Protein AF-A0A078IPP0-F1 (afdb_monomer)

InterPro domains:
  IPR007275 YTH domain [PF04146] (1-63)
  IPR007275 YTH domain [PS50882] (1-72)
  IPR007275 YTH domain [cd21134] (1-68)
  IPR045168 YTH domain containing protein [PTHR12357] (1-138)

Nearest PDB structures (foldseek):
  4rcj-assembly1_A  TM=9.710E-01  e=2.766E-08  Homo sapiens
  6zot-assembly1_B  TM=9.619E-01  e=3.723E-07  Homo sapiens
  8bs5-assembly1_A  TM=8.270E-01  e=2.314E-06  Homo sapiens
  7z8w-assembly1_A  TM=9.342E-01  e=8.793E-06  Homo sapiens
  7ywb-assembly1_A  TM=9.372E-01  e=1.165E-05  Homo sapiens

Structure (mmCIF, N/CA/C/O backbone):
data_AF-A0A078IPP0-F1
#
_entry.id   AF-A0A078IPP0-F1
#
loop_
_atom_site.group_PDB
_atom_site.id
_atom_site.type_symbol
_atom_site.label_atom_id
_atom_site.label_alt_id
_atom_site.label_comp_id
_atom_site.label_asym_id
_atom_site.label_entity_id
_atom_site.label_seq_id
_atom_site.pdbx_PDB_ins_code
_atom_site.Cartn_x
_atom_site.Cartn_y
_atom_site.Cartn_z
_atom_site.occupancy
_atom_site.B_iso_or_equiv
_atom_site.auth_seq_id
_atom_site.auth_comp_id
_atom_site.auth_asym_id
_atom_site.auth_atom_id
_atom_site.pdbx_PDB_model_num
ATOM 1 N N . MET A 1 1 ? -0.373 10.569 -0.517 1.00 91.81 1 MET A N 1
ATOM 2 C CA . MET A 1 1 ? -0.467 11.325 0.751 1.00 91.81 1 MET A CA 1
ATOM 3 C C . MET A 1 1 ? -0.907 12.738 0.414 1.00 91.81 1 MET A C 1
ATOM 5 O O . MET A 1 1 ? -0.394 13.276 -0.557 1.00 91.81 1 MET A O 1
ATOM 9 N N . ILE A 1 2 ? -1.897 13.288 1.120 1.00 96.12 2 ILE A N 1
ATOM 10 C CA . ILE A 1 2 ? -2.458 14.623 0.814 1.00 96.12 2 ILE A CA 1
ATOM 11 C C . ILE A 1 2 ? -2.249 15.646 1.944 1.00 96.12 2 ILE A C 1
ATOM 13 O O . ILE A 1 2 ? -2.779 16.747 1.879 1.00 96.12 2 ILE A O 1
ATOM 17 N N . GLY A 1 3 ? -1.490 15.292 2.980 1.00 96.62 3 GLY A N 1
ATOM 18 C CA . GLY A 1 3 ? -1.186 16.153 4.122 1.00 96.62 3 GLY A CA 1
ATOM 19 C C . GLY A 1 3 ? -0.143 15.505 5.037 1.00 96.62 3 GLY A C 1
ATOM 20 O O . GLY A 1 3 ? 0.184 14.340 4.807 1.00 96.62 3 GLY A O 1
ATOM 21 N N . PRO A 1 4 ? 0.389 16.239 6.031 1.00 96.50 4 PRO A N 1
ATOM 22 C CA . PRO A 1 4 ? 1.452 15.769 6.923 1.00 96.50 4 PRO A CA 1
ATOM 23 C C . PRO A 1 4 ? 0.994 14.643 7.864 1.00 96.50 4 PRO A C 1
ATOM 25 O O . PRO A 1 4 ? -0.201 14.374 8.002 1.00 96.50 4 PRO A O 1
ATOM 28 N N . VAL A 1 5 ? 1.966 13.998 8.516 1.00 95.69 5 VAL A N 1
ATOM 29 C CA . VAL A 1 5 ? 1.726 12.997 9.566 1.00 95.69 5 VAL A CA 1
ATOM 30 C C . VAL A 1 5 ? 1.414 13.683 10.890 1.00 95.69 5 VAL A C 1
ATOM 32 O O . VAL A 1 5 ? 2.173 14.532 11.349 1.00 95.69 5 VAL A O 1
ATOM 35 N N . ASP A 1 6 ? 0.308 13.283 11.508 1.00 94.81 6 ASP A N 1
ATOM 36 C CA . ASP A 1 6 ? -0.018 13.554 12.904 1.00 94.81 6 ASP A CA 1
ATOM 37 C C . ASP A 1 6 ? 0.349 12.313 13.720 1.00 94.81 6 ASP A C 1
ATOM 39 O O . ASP A 1 6 ? -0.252 11.260 13.534 1.00 94.81 6 ASP A O 1
ATOM 43 N N . PHE A 1 7 ? 1.353 12.416 14.590 1.00 93.12 7 PHE A N 1
ATOM 44 C CA . PHE A 1 7 ? 1.833 11.296 15.408 1.00 93.12 7 PHE A CA 1
ATOM 45 C C . PHE A 1 7 ? 1.035 11.092 16.701 1.00 93.12 7 PHE A C 1
ATOM 47 O O . PHE A 1 7 ? 1.145 10.039 17.325 1.00 93.12 7 PHE A O 1
ATOM 54 N N . VAL A 1 8 ? 0.264 12.097 17.126 1.00 90.38 8 VAL A N 1
ATOM 55 C CA . VAL A 1 8 ? -0.470 12.076 18.399 1.00 90.38 8 VAL A CA 1
ATOM 56 C C . VAL A 1 8 ? -1.802 11.368 18.222 1.00 90.38 8 VAL A C 1
ATOM 58 O O . VAL A 1 8 ? -2.243 10.618 19.092 1.00 90.38 8 VAL A O 1
ATOM 61 N N . LYS A 1 9 ? -2.452 11.594 17.083 1.00 86.31 9 LYS A N 1
ATOM 62 C CA . LYS A 1 9 ? -3.765 11.032 16.809 1.00 86.31 9 LYS A CA 1
ATOM 63 C C . LYS A 1 9 ? -3.686 9.526 16.558 1.00 86.31 9 LYS A C 1
ATOM 65 O O . LYS A 1 9 ? -3.064 9.076 15.600 1.00 86.31 9 LYS A O 1
ATOM 70 N N . SER A 1 10 ? -4.355 8.745 17.400 1.00 81.88 10 SER A N 1
ATOM 71 C CA . SER A 1 10 ? -4.605 7.322 17.174 1.00 81.88 10 SER A CA 1
ATOM 72 C C . SER A 1 10 ? -5.963 7.109 16.507 1.00 81.88 10 SER A C 1
ATOM 74 O O . SER A 1 10 ? -6.831 7.987 16.506 1.00 81.88 10 SER A O 1
ATOM 76 N N . VAL A 1 11 ? -6.140 5.933 15.912 1.00 84.88 11 VAL A N 1
ATOM 77 C CA . VAL A 1 11 ? -7.387 5.535 15.260 1.00 84.88 11 VAL A CA 1
ATOM 78 C C . VAL A 1 11 ? -7.784 4.135 15.702 1.00 84.88 11 VAL A C 1
ATOM 80 O O . VAL A 1 11 ? -6.941 3.253 15.834 1.00 84.88 11 VAL A O 1
ATOM 83 N N . GLU A 1 12 ? -9.080 3.931 15.918 1.00 84.00 12 GLU A N 1
ATOM 84 C CA . GLU A 1 12 ? -9.611 2.706 16.537 1.00 84.00 12 GLU A CA 1
ATOM 85 C C . GLU A 1 12 ? -10.073 1.648 15.521 1.00 84.00 12 GLU A C 1
ATOM 87 O O . GLU A 1 12 ? -10.487 0.548 15.897 1.00 84.00 12 GLU A O 1
ATOM 92 N N . TYR A 1 13 ? -9.993 1.971 14.226 1.00 85.50 13 TYR A N 1
ATOM 93 C CA . TYR A 1 13 ? -10.406 1.089 13.131 1.00 85.50 13 TYR A CA 1
ATOM 94 C C . TYR A 1 13 ? -9.334 0.060 12.738 1.00 85.50 13 TYR A C 1
ATOM 96 O O . TYR A 1 13 ? -9.577 -0.806 11.898 1.00 85.50 13 TYR A O 1
ATOM 104 N N . TRP A 1 14 ? -8.130 0.122 13.316 1.00 88.94 14 TRP A N 1
ATOM 105 C CA . TRP A 1 14 ? -7.128 -0.913 13.083 1.00 88.94 14 TRP A CA 1
ATOM 106 C C . TRP A 1 14 ? -7.475 -2.196 13.837 1.00 88.94 14 TRP A C 1
ATOM 108 O O . TRP A 1 14 ? -7.927 -2.189 14.978 1.00 88.94 14 TRP A O 1
ATOM 118 N N . LYS A 1 15 ? -7.180 -3.341 13.215 1.00 85.44 15 LYS A N 1
ATOM 119 C CA . LYS A 1 15 ? -7.364 -4.653 13.854 1.00 85.44 15 LYS A CA 1
ATOM 120 C C . LYS A 1 15 ? -6.444 -4.865 15.069 1.00 85.44 15 LYS A C 1
ATOM 122 O O . LYS A 1 15 ? -6.755 -5.689 15.924 1.00 85.44 15 LYS A O 1
ATOM 127 N N . GLN A 1 16 ? -5.289 -4.201 15.103 1.00 85.62 16 GLN A N 1
ATOM 128 C CA . GLN A 1 16 ? -4.294 -4.289 16.176 1.00 85.62 16 GLN A CA 1
ATOM 129 C C . GLN A 1 16 ? -3.905 -2.881 16.622 1.00 85.62 16 GLN A C 1
ATOM 131 O O . GLN A 1 16 ? -3.586 -2.050 15.772 1.00 85.62 16 GLN A O 1
ATOM 136 N N . ASP A 1 17 ? -3.795 -2.671 17.932 1.00 84.38 17 ASP A N 1
ATOM 137 C CA . ASP A 1 17 ? -3.465 -1.375 18.554 1.00 84.38 17 ASP A CA 1
ATOM 138 C C . ASP A 1 17 ? -1.962 -1.037 18.507 1.00 84.38 17 ASP A C 1
ATOM 140 O O . ASP A 1 17 ? -1.432 -0.330 19.358 1.00 84.38 17 ASP A O 1
ATOM 144 N N . LYS A 1 18 ? -1.236 -1.571 17.519 1.00 89.94 18 LYS A N 1
ATOM 145 C CA . LYS A 1 18 ? 0.210 -1.338 17.363 1.00 89.94 18 LYS A CA 1
ATOM 146 C C . LYS A 1 18 ? 0.540 -0.107 16.521 1.00 89.94 18 LYS A C 1
ATOM 148 O O . LYS A 1 18 ? 1.696 0.298 16.465 1.00 89.94 18 LYS A O 1
ATOM 153 N N . TRP A 1 19 ? -0.452 0.427 15.811 1.00 89.31 19 TRP A N 1
ATOM 154 C CA . TRP A 1 19 ? -0.280 1.533 14.880 1.00 89.31 19 TRP A CA 1
ATOM 155 C C . TRP A 1 19 ? -0.759 2.828 15.532 1.00 89.31 19 TRP A C 1
ATOM 157 O O . TRP A 1 19 ? -1.935 2.956 15.872 1.00 89.31 19 TRP A O 1
ATOM 167 N N . SER A 1 20 ? 0.152 3.783 15.692 1.00 90.88 20 SER A N 1
ATOM 168 C CA . SER A 1 20 ? -0.136 5.137 16.157 1.00 90.88 20 SER A CA 1
ATOM 169 C C . SER A 1 20 ? 0.123 6.152 15.048 1.00 90.88 20 SER A C 1
ATOM 171 O O . SER A 1 20 ? 0.864 5.895 14.097 1.00 90.88 20 SER A O 1
ATOM 173 N N . GLY A 1 21 ? -0.501 7.317 15.183 1.00 92.44 21 GLY A N 1
ATOM 174 C CA . GLY A 1 21 ? -0.448 8.365 14.183 1.00 92.44 21 GLY A CA 1
ATOM 175 C C . GLY A 1 21 ? -1.341 8.103 12.969 1.00 92.44 21 GLY A C 1
ATOM 176 O O . GLY A 1 21 ? -1.840 7.002 12.727 1.00 92.44 21 GLY A O 1
ATOM 177 N N . GLN A 1 22 ? -1.546 9.151 12.178 1.00 94.06 22 GLN A N 1
ATOM 178 C CA . GLN A 1 22 ? -2.251 9.089 10.905 1.00 94.06 22 GLN A CA 1
ATOM 179 C C . GLN A 1 22 ? -1.823 10.223 9.973 1.00 94.06 22 GLN A C 1
ATOM 181 O O . GLN A 1 22 ? -1.427 11.304 10.401 1.00 94.06 22 GLN A O 1
ATOM 186 N N . PHE A 1 23 ? -1.985 10.007 8.674 1.00 95.69 23 PHE A N 1
ATOM 187 C CA . PHE A 1 23 ? -1.926 11.060 7.665 1.00 95.69 23 PHE A CA 1
ATOM 188 C C . PHE A 1 23 ? -3.039 10.840 6.640 1.00 95.69 23 PHE A C 1
ATOM 190 O O . PHE A 1 23 ? -3.405 9.695 6.360 1.00 95.69 23 PHE A O 1
ATOM 197 N N . PRO A 1 24 ? -3.604 11.912 6.065 1.00 95.81 24 PRO A N 1
ATOM 198 C CA . PRO A 1 24 ? -4.681 11.770 5.105 1.00 95.81 24 PRO A CA 1
ATOM 199 C C . PRO A 1 24 ? -4.158 11.224 3.767 1.00 95.81 24 PRO A C 1
ATOM 201 O O . PRO A 1 24 ? -3.119 11.643 3.234 1.00 95.81 24 PRO A O 1
ATOM 204 N N . VAL A 1 25 ? -4.925 10.303 3.186 1.00 96.62 25 VAL A N 1
ATOM 205 C CA . VAL A 1 25 ? -4.675 9.719 1.865 1.00 96.62 25 VAL A CA 1
ATOM 206 C C . VAL A 1 25 ? -5.905 9.866 0.979 1.00 96.62 25 VAL A C 1
ATOM 208 O O . VAL A 1 25 ? -7.036 9.878 1.456 1.00 96.62 25 VAL A O 1
ATOM 211 N N . LYS A 1 26 ? -5.673 9.966 -0.330 1.00 97.56 26 LYS A N 1
ATOM 212 C CA . LYS A 1 26 ? -6.712 9.876 -1.352 1.00 97.56 26 LYS A CA 1
ATOM 213 C C . LYS A 1 26 ? -6.402 8.669 -2.223 1.00 97.56 26 LYS A C 1
ATOM 215 O O . LYS A 1 26 ? -5.326 8.603 -2.818 1.00 97.56 26 LYS A O 1
ATOM 220 N N . TRP A 1 27 ? -7.330 7.723 -2.282 1.00 97.06 27 TRP A N 1
ATOM 221 C CA . TRP A 1 27 ? -7.229 6.577 -3.176 1.00 97.06 27 TRP A CA 1
ATOM 222 C C . TRP A 1 27 ? -7.455 7.048 -4.617 1.00 97.06 27 TRP A C 1
ATOM 224 O O . TRP A 1 27 ? -8.473 7.667 -4.916 1.00 97.06 27 TRP A O 1
ATOM 234 N N . HIS A 1 28 ? -6.477 6.810 -5.494 1.00 94.75 28 HIS A N 1
ATOM 235 C CA . HIS A 1 28 ? -6.552 7.201 -6.908 1.00 94.75 28 HIS A CA 1
ATOM 236 C C . HIS A 1 28 ? -6.948 6.040 -7.822 1.00 94.75 28 HIS A C 1
ATOM 238 O O . HIS A 1 28 ? -7.642 6.248 -8.811 1.00 94.75 28 HIS A O 1
ATOM 244 N N . ILE A 1 29 ? -6.471 4.835 -7.514 1.00 95.12 29 ILE A N 1
ATOM 245 C CA . ILE A 1 29 ? -6.727 3.606 -8.263 1.00 95.12 29 ILE A CA 1
ATOM 246 C C . ILE A 1 29 ? -6.964 2.517 -7.220 1.00 95.12 29 ILE A C 1
ATOM 248 O O . ILE A 1 29 ? -6.156 2.375 -6.303 1.00 95.12 29 ILE A O 1
ATOM 252 N N . ILE A 1 30 ? -8.059 1.774 -7.356 1.00 96.56 30 ILE A N 1
ATOM 253 C CA . ILE A 1 30 ? -8.382 0.621 -6.514 1.00 96.56 30 ILE A CA 1
ATOM 254 C C . ILE A 1 30 ? -8.648 -0.541 -7.467 1.00 96.56 30 ILE A C 1
ATOM 256 O O . ILE A 1 30 ? -9.634 -0.515 -8.197 1.00 96.56 30 ILE A O 1
ATOM 260 N N . LYS A 1 31 ? -7.711 -1.487 -7.546 1.00 96.62 31 LYS A N 1
ATOM 261 C CA . LYS A 1 31 ? -7.794 -2.680 -8.395 1.00 96.62 31 LYS A CA 1
ATOM 262 C C . LYS A 1 31 ? -6.765 -3.717 -7.953 1.00 96.62 31 LYS A C 1
ATOM 264 O O . LYS A 1 31 ? -5.724 -3.331 -7.413 1.00 96.62 31 LYS A O 1
ATOM 269 N N . ASP A 1 32 ? -6.996 -4.976 -8.300 1.00 97.50 32 ASP A N 1
ATOM 270 C CA . ASP A 1 32 ? -5.998 -6.027 -8.132 1.00 97.50 32 ASP A CA 1
ATOM 271 C C . ASP A 1 32 ? -5.132 -6.154 -9.389 1.00 97.50 32 ASP A C 1
ATOM 273 O O . ASP A 1 32 ? -5.626 -6.170 -10.519 1.00 97.50 32 ASP A O 1
ATOM 277 N N . VAL A 1 33 ? -3.813 -6.245 -9.204 1.00 97.19 33 VAL A N 1
ATOM 278 C CA . VAL A 1 33 ? -2.860 -6.494 -10.293 1.00 97.19 33 VAL A CA 1
ATOM 279 C C . VAL A 1 33 ? -1.930 -7.633 -9.874 1.00 97.19 33 VAL A C 1
ATOM 281 O O . VAL A 1 33 ? -1.262 -7.517 -8.845 1.00 97.19 33 VAL A O 1
ATOM 284 N N . PRO A 1 34 ? -1.844 -8.734 -10.642 1.00 97.50 34 PRO A N 1
ATOM 285 C CA . PRO A 1 34 ? -0.990 -9.861 -10.293 1.00 97.50 34 PRO A CA 1
ATOM 286 C C . PRO A 1 34 ? 0.486 -9.471 -10.206 1.00 97.50 34 PRO A C 1
ATOM 288 O O . PRO A 1 34 ? 1.014 -8.786 -11.081 1.00 97.50 34 PRO A O 1
ATOM 291 N N . ASN A 1 35 ? 1.197 -10.016 -9.214 1.00 97.62 35 ASN A N 1
ATOM 292 C CA . ASN A 1 35 ? 2.633 -9.774 -9.032 1.00 97.62 35 ASN A CA 1
ATOM 293 C C . ASN A 1 35 ? 3.471 -10.098 -10.280 1.00 97.62 35 ASN A C 1
ATOM 295 O O . ASN A 1 35 ? 4.512 -9.479 -10.483 1.00 97.62 35 ASN A O 1
ATOM 299 N N . SER A 1 36 ? 3.037 -11.039 -11.127 1.00 97.25 36 SER A N 1
ATOM 300 C CA . SER A 1 36 ? 3.711 -11.366 -12.394 1.00 97.25 36 SER A CA 1
ATOM 301 C C . SER A 1 36 ? 3.891 -10.150 -13.305 1.00 97.25 36 SER A C 1
ATOM 303 O O . SER A 1 36 ? 4.908 -10.068 -13.989 1.00 97.25 36 SER A O 1
ATOM 305 N N . GLN A 1 37 ? 2.975 -9.178 -13.247 1.00 97.38 37 GLN A N 1
ATOM 306 C CA . GLN A 1 37 ? 3.067 -7.933 -14.005 1.00 97.38 37 GLN A CA 1
ATOM 307 C C . GLN A 1 37 ? 4.208 -7.030 -13.528 1.00 97.38 37 GLN A C 1
ATOM 309 O O . GLN A 1 37 ? 4.628 -6.174 -14.286 1.00 97.38 37 GLN A O 1
ATOM 314 N N . PHE A 1 38 ? 4.745 -7.218 -12.318 1.00 97.06 38 PHE A N 1
ATOM 315 C CA . PHE A 1 38 ? 5.770 -6.336 -11.744 1.00 97.06 38 PHE A CA 1
ATOM 316 C C . PHE A 1 38 ? 7.141 -6.995 -11.566 1.00 97.06 38 PHE A C 1
ATOM 318 O O . PHE A 1 38 ? 8.123 -6.292 -11.365 1.00 97.06 38 PHE A O 1
ATOM 325 N N . ARG A 1 39 ? 7.249 -8.330 -11.637 1.00 96.50 39 ARG A N 1
ATOM 326 C CA . ARG A 1 39 ? 8.497 -9.067 -11.325 1.00 96.50 39 ARG A CA 1
ATOM 327 C C . ARG A 1 39 ? 9.716 -8.656 -12.157 1.00 96.50 39 ARG A C 1
ATOM 329 O O . ARG A 1 39 ? 10.835 -8.904 -11.727 1.00 96.50 39 ARG A O 1
ATOM 336 N N . HIS A 1 40 ? 9.499 -8.075 -13.334 1.00 96.56 40 HIS A N 1
ATOM 337 C CA . HIS A 1 40 ? 10.566 -7.603 -14.215 1.00 96.56 40 HIS A CA 1
ATOM 338 C C . HIS A 1 40 ? 11.172 -6.263 -13.768 1.00 96.56 40 HIS A C 1
ATOM 340 O O . HIS A 1 40 ? 12.247 -5.905 -14.237 1.00 96.56 40 HIS A O 1
ATOM 346 N N . ILE A 1 41 ? 10.510 -5.533 -12.864 1.00 96.62 41 ILE A N 1
ATOM 347 C CA . ILE A 1 41 ? 11.030 -4.289 -12.300 1.00 96.62 41 ILE A CA 1
ATOM 348 C C . ILE A 1 41 ? 12.014 -4.649 -11.191 1.00 96.62 41 ILE A C 1
ATOM 350 O O . ILE A 1 41 ? 11.624 -5.156 -10.133 1.00 96.62 41 ILE A O 1
ATOM 354 N N . ILE A 1 42 ? 13.287 -4.369 -11.444 1.00 97.44 42 ILE A N 1
ATOM 355 C CA . ILE A 1 42 ? 14.389 -4.591 -10.513 1.00 97.44 42 ILE A CA 1
ATOM 356 C C . ILE A 1 42 ? 14.739 -3.276 -9.821 1.00 97.44 42 ILE A C 1
ATOM 358 O O . ILE A 1 42 ? 14.862 -2.238 -10.467 1.00 97.44 42 ILE A O 1
ATOM 362 N N . LEU A 1 43 ? 14.877 -3.323 -8.497 1.00 97.75 43 LEU A N 1
ATOM 363 C CA . LEU A 1 43 ? 15.166 -2.154 -7.677 1.00 97.75 43 LEU A CA 1
ATOM 364 C C . LEU A 1 43 ? 16.647 -2.110 -7.289 1.00 97.75 43 LEU A C 1
ATOM 366 O O . LEU A 1 43 ? 17.091 -2.857 -6.414 1.00 97.75 43 LEU A O 1
ATOM 370 N N . GLU A 1 44 ? 17.405 -1.198 -7.895 1.00 96.69 44 GLU A N 1
ATOM 371 C CA . GLU A 1 44 ? 18.827 -0.988 -7.576 1.00 96.69 44 GLU A CA 1
ATOM 372 C C . GLU A 1 44 ? 19.038 -0.561 -6.112 1.00 96.69 44 GLU A C 1
ATOM 374 O O . GLU A 1 44 ? 19.996 -0.977 -5.466 1.00 96.69 44 GLU A O 1
ATOM 379 N N . ASN A 1 45 ? 18.091 0.195 -5.549 1.00 97.00 45 ASN A N 1
ATOM 380 C CA . ASN A 1 45 ? 18.081 0.630 -4.149 1.00 97.00 45 ASN A CA 1
ATOM 381 C C . ASN A 1 45 ? 17.592 -0.448 -3.155 1.00 97.00 45 ASN A C 1
ATOM 383 O O . ASN A 1 45 ? 17.375 -0.139 -1.985 1.00 97.00 45 ASN A O 1
ATOM 387 N N . ASN A 1 46 ? 17.389 -1.692 -3.602 1.00 97.25 46 ASN A N 1
ATOM 388 C CA . ASN A 1 46 ? 16.943 -2.814 -2.771 1.00 97.25 46 ASN A CA 1
ATOM 389 C C . ASN A 1 46 ? 17.655 -4.118 -3.176 1.00 97.25 46 ASN A C 1
ATOM 391 O O . ASN A 1 46 ? 17.020 -5.109 -3.538 1.00 97.25 46 ASN A O 1
ATOM 395 N N . ASP A 1 47 ? 18.990 -4.110 -3.155 1.00 97.50 47 ASP A N 1
ATOM 396 C CA . ASP A 1 47 ? 19.849 -5.261 -3.483 1.00 97.50 47 ASP A CA 1
ATOM 397 C C . ASP A 1 47 ? 19.556 -5.900 -4.855 1.00 97.50 47 ASP A C 1
ATOM 399 O O . ASP A 1 47 ? 19.716 -7.110 -5.026 1.00 97.50 47 ASP A O 1
ATOM 403 N N . ASN A 1 48 ? 19.075 -5.117 -5.827 1.00 96.94 48 ASN A N 1
ATOM 404 C CA . ASN A 1 48 ? 18.615 -5.616 -7.128 1.00 96.94 48 ASN A CA 1
ATOM 405 C C . ASN A 1 48 ? 17.539 -6.711 -7.018 1.00 96.94 48 ASN A C 1
ATOM 407 O O . ASN A 1 48 ? 17.444 -7.611 -7.857 1.00 96.94 48 ASN A O 1
ATOM 411 N N . LYS A 1 49 ? 16.709 -6.656 -5.974 1.00 97.88 49 LYS A N 1
ATOM 412 C CA . LYS A 1 49 ? 15.559 -7.549 -5.825 1.00 97.88 49 LYS A CA 1
ATOM 413 C C . LYS A 1 49 ? 14.393 -7.057 -6.690 1.00 97.88 49 LYS A C 1
ATOM 415 O O . LYS A 1 49 ? 14.251 -5.851 -6.912 1.00 97.88 49 LYS A O 1
ATOM 420 N N . PRO A 1 50 ? 13.511 -7.968 -7.141 1.00 97.56 50 PRO A N 1
ATOM 421 C CA . PRO A 1 50 ? 12.262 -7.579 -7.781 1.00 97.56 50 PRO A CA 1
ATOM 422 C C . PRO A 1 50 ? 11.420 -6.689 -6.866 1.00 97.56 50 PRO A C 1
ATOM 424 O O . PRO A 1 50 ? 11.342 -6.929 -5.658 1.00 97.56 50 PRO A O 1
ATOM 427 N N . VAL A 1 51 ? 10.704 -5.725 -7.444 1.00 97.31 51 VAL A N 1
ATOM 428 C CA . VAL A 1 51 ? 9.822 -4.812 -6.694 1.00 97.31 51 VAL A CA 1
ATOM 429 C C . VAL A 1 51 ? 8.754 -5.544 -5.872 1.00 97.31 51 VAL A C 1
ATOM 431 O O . VAL A 1 51 ? 8.329 -5.057 -4.827 1.00 97.31 51 VAL A O 1
ATOM 434 N N . THR A 1 52 ? 8.368 -6.757 -6.276 1.00 97.31 52 THR A N 1
ATOM 435 C CA . THR A 1 52 ? 7.422 -7.617 -5.545 1.00 97.31 52 THR A CA 1
ATOM 436 C C . THR A 1 52 ? 7.937 -8.094 -4.185 1.00 97.31 52 THR A C 1
ATOM 438 O O . THR A 1 52 ? 7.162 -8.630 -3.400 1.00 97.31 52 THR A O 1
ATOM 441 N N . ASN A 1 53 ? 9.231 -7.919 -3.905 1.00 97.69 53 ASN A N 1
ATOM 442 C CA . ASN A 1 53 ? 9.889 -8.330 -2.664 1.00 97.69 53 ASN A CA 1
ATOM 443 C C . ASN A 1 53 ? 10.201 -7.133 -1.749 1.00 97.69 53 ASN A C 1
ATOM 445 O O . ASN A 1 53 ? 10.973 -7.257 -0.797 1.00 97.69 53 ASN A O 1
ATOM 449 N N . SER A 1 54 ? 9.633 -5.969 -2.056 1.00 97.81 54 SER A N 1
ATOM 450 C CA . SER A 1 54 ? 9.797 -4.744 -1.279 1.00 97.81 54 SER A CA 1
ATOM 451 C C . SER A 1 54 ? 9.230 -4.883 0.136 1.00 97.81 54 SER A C 1
ATOM 453 O O . SER A 1 54 ? 8.214 -5.547 0.351 1.00 97.81 54 SER A O 1
ATOM 455 N N . ARG A 1 55 ? 9.884 -4.239 1.109 1.00 98.00 55 ARG A N 1
ATOM 456 C CA . ARG A 1 55 ? 9.349 -4.073 2.469 1.00 98.00 55 ARG A CA 1
ATOM 457 C C . ARG A 1 55 ? 8.474 -2.824 2.559 1.00 98.00 55 ARG A C 1
ATOM 459 O O . ARG A 1 55 ? 8.399 -2.038 1.615 1.00 98.00 55 ARG A O 1
ATOM 466 N N . ASP A 1 56 ? 7.811 -2.665 3.702 1.00 96.62 56 ASP A N 1
ATOM 467 C CA . ASP A 1 56 ? 6.999 -1.483 3.978 1.00 96.62 56 ASP A CA 1
ATOM 468 C C . ASP A 1 56 ? 7.820 -0.201 3.779 1.00 96.62 56 ASP A C 1
ATOM 470 O O . ASP A 1 56 ? 8.994 -0.152 4.147 1.00 96.62 56 ASP A O 1
ATOM 474 N N . THR A 1 57 ? 7.206 0.822 3.183 1.00 95.69 57 THR A N 1
ATOM 475 C CA . THR A 1 57 ? 7.822 2.123 2.842 1.00 95.69 57 THR A CA 1
ATOM 476 C C . THR A 1 57 ? 8.990 2.119 1.835 1.00 95.69 57 THR A C 1
ATOM 478 O O . THR A 1 57 ? 9.641 3.148 1.671 1.00 95.69 57 THR A O 1
ATOM 481 N N . GLN A 1 58 ? 9.244 1.023 1.107 1.00 97.81 58 GLN A N 1
ATOM 482 C CA . GLN A 1 58 ? 10.262 0.996 0.043 1.00 97.81 58 GLN A CA 1
ATOM 483 C C . GLN A 1 58 ? 9.977 2.039 -1.049 1.00 97.81 58 GLN A C 1
ATOM 485 O O . GLN A 1 58 ? 8.890 2.074 -1.628 1.00 97.81 58 GLN A O 1
ATOM 490 N N . GLU A 1 59 ? 10.986 2.839 -1.389 1.00 96.50 59 GLU A N 1
ATOM 491 C CA . GLU A 1 59 ? 10.908 3.785 -2.501 1.00 96.50 59 GLU A CA 1
ATOM 492 C C . GLU A 1 59 ? 11.019 3.056 -3.848 1.00 96.50 59 GLU A C 1
ATOM 494 O O . GLU A 1 59 ? 11.906 2.215 -4.040 1.00 96.50 59 GLU A O 1
ATOM 499 N N . VAL A 1 60 ? 10.114 3.384 -4.775 1.00 95.31 60 VAL A N 1
ATOM 500 C CA . VAL A 1 60 ? 9.941 2.716 -6.074 1.00 95.31 60 VAL A CA 1
ATOM 501 C C . VAL A 1 60 ? 9.733 3.724 -7.210 1.00 95.31 60 VAL A C 1
ATOM 503 O O . VAL A 1 60 ? 9.292 4.852 -6.997 1.00 95.31 60 VAL A O 1
ATOM 506 N N . SER A 1 61 ? 10.017 3.295 -8.442 1.00 89.75 61 SER A N 1
ATOM 507 C CA . SER A 1 61 ? 9.886 4.111 -9.658 1.00 89.75 61 SER A CA 1
ATOM 508 C C . SER A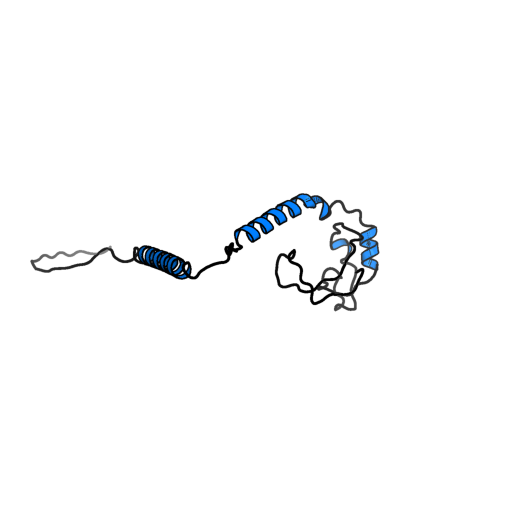 1 61 ? 8.433 4.270 -10.143 1.00 89.75 61 SER A C 1
ATOM 510 O O . SER A 1 61 ? 7.560 3.437 -9.889 1.00 89.75 61 SER A O 1
ATOM 512 N N . ILE A 1 62 ? 8.187 5.314 -10.946 1.00 93.06 62 ILE A N 1
ATOM 513 C CA . ILE A 1 62 ? 6.895 5.624 -11.588 1.00 93.06 62 ILE A CA 1
ATOM 514 C C . ILE A 1 62 ? 6.414 4.546 -12.575 1.00 93.06 62 ILE A C 1
ATOM 516 O O . ILE A 1 62 ? 5.243 4.529 -12.960 1.00 93.06 62 ILE A O 1
ATOM 520 N N . GLU A 1 63 ? 7.292 3.640 -13.001 1.00 93.69 63 GLU A N 1
ATOM 521 C CA . GLU A 1 63 ? 6.961 2.538 -13.907 1.00 93.69 63 GLU A CA 1
ATOM 522 C C . GLU A 1 63 ? 5.805 1.671 -13.387 1.00 93.69 63 GLU A C 1
ATOM 524 O O . GLU A 1 63 ? 4.894 1.342 -14.150 1.00 93.69 63 GLU A O 1
ATOM 529 N N . MET A 1 64 ? 5.754 1.422 -12.072 1.00 95.06 64 MET A N 1
ATOM 530 C CA . MET A 1 64 ? 4.646 0.693 -11.446 1.00 95.06 64 MET A CA 1
ATOM 531 C C . MET A 1 64 ? 3.291 1.335 -11.752 1.00 95.06 64 MET A C 1
ATOM 533 O O . MET A 1 64 ? 2.323 0.638 -12.057 1.00 95.06 64 MET A O 1
ATOM 537 N N . LEU A 1 65 ? 3.212 2.670 -11.724 1.00 94.94 65 LEU A N 1
ATOM 538 C CA . LEU A 1 65 ? 1.965 3.391 -11.966 1.00 94.94 65 LEU A CA 1
ATOM 539 C C . LEU A 1 65 ? 1.463 3.202 -13.404 1.00 94.94 65 LEU A C 1
ATOM 541 O O . LEU A 1 65 ? 0.252 3.164 -13.626 1.00 94.94 65 LEU A O 1
ATOM 545 N N . LYS A 1 66 ? 2.369 3.065 -14.381 1.00 95.94 66 LYS A N 1
ATOM 546 C CA . LYS A 1 66 ? 1.998 2.799 -15.780 1.00 95.94 66 LYS A CA 1
ATOM 547 C C . LYS A 1 66 ? 1.345 1.425 -15.918 1.00 95.94 66 LYS A C 1
ATOM 549 O O . LYS A 1 66 ? 0.286 1.322 -16.533 1.00 95.94 66 LYS A O 1
ATOM 554 N N . ILE A 1 67 ? 1.925 0.402 -15.288 1.00 96.44 67 ILE A N 1
ATOM 555 C CA . ILE A 1 67 ? 1.368 -0.959 -15.265 1.00 96.44 67 ILE A CA 1
ATOM 556 C C . ILE A 1 67 ? -0.003 -0.954 -14.589 1.00 96.44 67 ILE A C 1
ATOM 558 O O . ILE A 1 67 ? -0.975 -1.433 -15.169 1.00 96.44 67 ILE A O 1
ATOM 562 N N . PHE A 1 68 ? -0.115 -0.323 -13.414 1.00 95.88 68 PHE A N 1
ATOM 563 C CA . PHE A 1 68 ? -1.392 -0.187 -12.713 1.00 95.88 68 PHE A CA 1
ATOM 564 C C . PHE A 1 68 ? -2.464 0.475 -13.576 1.00 95.88 68 PHE A C 1
ATOM 566 O O . PHE A 1 68 ? -3.603 0.025 -13.561 1.00 95.88 68 PHE A O 1
ATOM 573 N N . LYS A 1 69 ? -2.142 1.530 -14.333 1.00 95.12 69 LYS A N 1
ATOM 574 C CA . LYS A 1 69 ? -3.121 2.197 -15.206 1.00 95.12 69 LYS A CA 1
ATOM 575 C C . LYS A 1 69 ? -3.571 1.314 -16.368 1.00 95.12 69 LYS A C 1
ATOM 577 O O . LYS A 1 69 ? -4.769 1.252 -16.624 1.00 95.12 69 LYS A O 1
ATOM 582 N N . ASN A 1 70 ? -2.637 0.628 -17.020 1.00 96.19 70 ASN A N 1
ATOM 583 C CA . ASN A 1 70 ? -2.901 -0.110 -18.256 1.00 96.19 70 ASN A CA 1
ATOM 584 C C . ASN A 1 70 ? -3.490 -1.508 -18.028 1.00 96.19 70 ASN A C 1
ATOM 586 O O . ASN A 1 70 ? -4.120 -2.053 -18.930 1.00 96.19 70 ASN A O 1
ATOM 590 N N . TYR A 1 71 ? -3.299 -2.095 -16.845 1.00 97.38 71 TYR A N 1
ATOM 591 C CA . TYR A 1 71 ? -3.851 -3.408 -16.534 1.00 97.38 71 TYR A CA 1
ATOM 592 C C . TYR A 1 71 ? -5.381 -3.351 -16.394 1.00 97.38 71 TYR A C 1
ATOM 594 O O . TYR A 1 71 ? -5.915 -2.618 -15.547 1.00 97.38 71 TYR A O 1
ATOM 602 N N . GLY A 1 72 ? -6.079 -4.137 -17.217 1.00 96.12 72 GLY A N 1
ATOM 603 C CA . GLY A 1 72 ? -7.516 -4.378 -17.106 1.00 96.12 72 GLY A CA 1
ATOM 604 C C . GLY A 1 72 ? -7.788 -5.379 -15.991 1.00 96.12 72 GLY A C 1
ATOM 605 O O . GLY A 1 72 ? -7.685 -6.579 -16.209 1.00 96.12 72 GLY A O 1
ATOM 606 N N . ALA A 1 73 ? -8.071 -4.879 -14.790 1.00 94.69 73 ALA A N 1
ATOM 607 C CA . ALA A 1 73 ? -8.392 -5.731 -13.653 1.00 94.69 73 ALA A CA 1
ATOM 608 C C . ALA A 1 73 ? -9.840 -6.214 -13.722 1.00 94.69 73 ALA A C 1
ATOM 610 O O . ALA A 1 73 ? -10.737 -5.432 -14.034 1.00 94.69 73 ALA A O 1
ATOM 611 N N . GLU A 1 74 ? -10.040 -7.484 -13.389 1.00 94.19 74 GLU A N 1
ATOM 612 C CA . GLU A 1 74 ? -11.362 -8.107 -13.272 1.00 94.19 74 GLU A CA 1
ATOM 613 C C . GLU A 1 74 ? -11.889 -8.076 -11.834 1.00 94.19 74 GLU A C 1
ATOM 615 O O . GLU A 1 74 ? -13.091 -8.202 -11.632 1.00 94.19 74 GLU A O 1
ATOM 620 N N . THR A 1 75 ? -10.999 -7.894 -10.851 1.00 96.44 75 THR A N 1
ATOM 621 C CA . THR A 1 75 ? -11.331 -7.896 -9.424 1.00 96.44 75 THR A CA 1
ATOM 622 C C . THR A 1 75 ? -10.693 -6.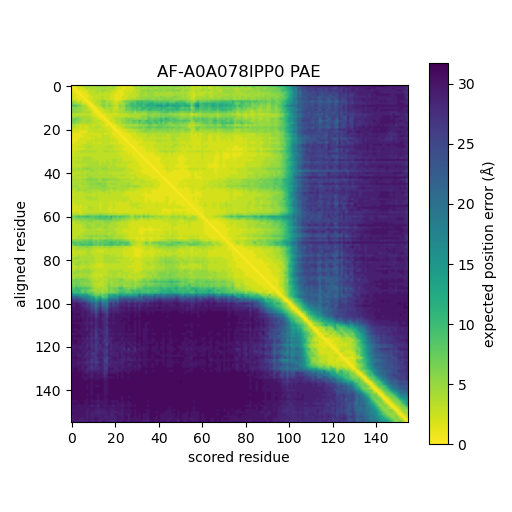724 -8.686 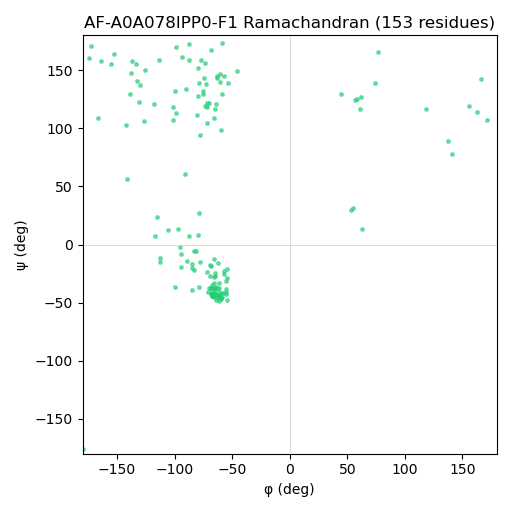1.00 96.44 75 THR A C 1
ATOM 624 O O . THR A 1 75 ? -9.667 -6.154 -9.092 1.00 96.44 75 THR A O 1
ATOM 627 N N . SER A 1 76 ? -11.317 -6.353 -7.576 1.00 97.25 76 SER A N 1
ATOM 628 C CA . SER A 1 76 ? -10.795 -5.410 -6.602 1.00 97.25 76 SER A CA 1
ATOM 629 C C . SER A 1 76 ? -11.364 -5.689 -5.213 1.00 97.25 76 SER A C 1
ATOM 631 O O . SER A 1 76 ? -12.436 -6.265 -5.062 1.00 97.25 76 SER A O 1
ATOM 633 N N . ILE A 1 77 ? -10.728 -5.128 -4.186 1.00 97.00 77 ILE A N 1
ATOM 634 C CA . ILE A 1 77 ? -11.268 -5.124 -2.815 1.00 97.00 77 ILE A CA 1
ATOM 635 C C . ILE A 1 77 ? -12.690 -4.533 -2.695 1.00 97.00 77 ILE A C 1
ATOM 637 O O . ILE A 1 77 ? -13.379 -4.792 -1.711 1.00 97.00 77 ILE A O 1
ATOM 641 N N . LEU A 1 78 ? -13.134 -3.717 -3.661 1.00 97.25 78 LEU A N 1
ATOM 642 C CA . LEU A 1 78 ? -14.477 -3.130 -3.638 1.00 97.25 78 LEU A CA 1
ATOM 643 C C . LEU A 1 78 ? -15.569 -4.163 -3.930 1.00 97.25 78 LEU A C 1
ATOM 645 O O . LEU A 1 78 ? -16.698 -3.969 -3.486 1.00 97.25 78 LEU A O 1
ATOM 649 N N . ASP A 1 79 ? -15.238 -5.255 -4.619 1.00 97.69 79 ASP A N 1
ATOM 650 C CA . ASP A 1 79 ? -16.191 -6.330 -4.910 1.00 97.69 79 ASP A CA 1
ATOM 651 C C . ASP A 1 79 ? -16.629 -7.037 -3.613 1.00 97.69 79 ASP A C 1
ATOM 653 O O . ASP A 1 79 ? -17.773 -7.470 -3.482 1.00 97.69 79 ASP A O 1
ATOM 657 N N . ASP A 1 80 ? -15.753 -7.033 -2.604 1.00 97.44 80 ASP A N 1
ATOM 658 C CA . ASP A 1 80 ? -15.969 -7.628 -1.284 1.00 97.44 80 ASP A CA 1
ATOM 659 C C . ASP A 1 80 ? -16.438 -6.604 -0.229 1.00 97.44 80 ASP A C 1
ATOM 661 O O . ASP A 1 80 ? -16.410 -6.876 0.975 1.00 97.44 80 ASP A O 1
ATOM 665 N N . PHE A 1 81 ? -16.860 -5.398 -0.628 1.00 96.62 81 PHE A N 1
ATOM 666 C CA . PHE A 1 81 ? -17.125 -4.311 0.325 1.00 96.62 81 PHE A CA 1
ATOM 667 C C . PHE A 1 81 ? -18.182 -4.671 1.383 1.00 96.62 81 PHE A C 1
ATOM 669 O O . PHE A 1 81 ? -17.983 -4.403 2.569 1.00 96.62 81 PHE A O 1
ATOM 676 N N . VAL A 1 82 ? -19.264 -5.345 0.974 1.00 97.31 82 VAL A N 1
ATOM 677 C CA . VAL A 1 82 ? -20.336 -5.806 1.880 1.00 97.31 82 VAL A CA 1
ATOM 678 C C . VAL A 1 82 ? -19.789 -6.765 2.940 1.00 97.31 82 VAL A C 1
ATOM 680 O O . VAL A 1 82 ? -20.106 -6.632 4.121 1.00 97.31 82 VAL A O 1
ATOM 683 N N . PHE A 1 83 ? -18.898 -7.679 2.547 1.00 96.56 83 PHE A N 1
ATOM 684 C CA . PHE A 1 83 ? -18.261 -8.614 3.473 1.00 96.56 83 PHE A CA 1
ATOM 685 C C . PHE A 1 83 ? -17.448 -7.882 4.550 1.00 96.56 83 PHE A C 1
ATOM 687 O O . PHE A 1 83 ? -17.512 -8.234 5.732 1.00 96.56 83 PHE A O 1
ATOM 694 N N . TYR A 1 84 ? -16.692 -6.848 4.169 1.00 95.31 84 TYR A N 1
ATOM 695 C CA . TYR A 1 84 ? -15.923 -6.057 5.131 1.00 95.31 84 TYR A CA 1
ATOM 696 C C . TYR A 1 84 ? -16.819 -5.225 6.054 1.00 95.31 84 TYR A C 1
ATOM 698 O O . TYR A 1 84 ? -16.523 -5.130 7.246 1.00 95.31 84 TYR A O 1
ATOM 706 N N . GLU A 1 85 ? -17.923 -4.676 5.544 1.00 95.50 85 GLU A N 1
ATOM 707 C CA . GLU A 1 85 ? -18.880 -3.907 6.342 1.00 95.50 85 GLU A CA 1
ATOM 708 C C . GLU A 1 85 ? -19.555 -4.772 7.419 1.00 95.50 85 GLU A C 1
ATOM 710 O O . GLU A 1 85 ? -19.598 -4.400 8.594 1.00 95.50 85 GLU A O 1
ATOM 715 N N . GLU A 1 86 ? -20.044 -5.956 7.046 1.00 96.81 86 GLU A N 1
ATOM 716 C CA . GLU A 1 86 ? -20.650 -6.907 7.984 1.00 96.81 86 GLU A CA 1
ATOM 717 C C . GLU A 1 86 ? -19.646 -7.379 9.038 1.00 96.81 86 GLU A C 1
ATOM 719 O O . GLU A 1 86 ? -19.949 -7.428 10.234 1.00 96.81 86 GLU A O 1
ATOM 724 N N . ARG A 1 87 ? -18.415 -7.683 8.615 1.00 93.38 87 ARG A N 1
ATOM 725 C CA . ARG A 1 87 ? -17.355 -8.112 9.527 1.00 93.38 87 ARG A CA 1
ATOM 726 C C . ARG A 1 87 ? -16.997 -7.027 10.544 1.00 93.38 87 ARG A C 1
ATOM 728 O O . ARG A 1 87 ? -16.744 -7.360 11.703 1.00 93.38 87 ARG A O 1
ATOM 735 N N . GLU A 1 88 ? -16.975 -5.764 10.129 1.00 91.94 88 GLU A N 1
ATOM 736 C CA . GLU A 1 88 ? -16.713 -4.632 11.018 1.00 91.94 88 GLU A CA 1
ATOM 737 C C . GLU A 1 88 ? -17.835 -4.459 12.051 1.00 91.94 88 GLU A C 1
ATOM 739 O O . GLU A 1 88 ? -17.544 -4.352 13.243 1.00 91.94 88 GLU A O 1
ATOM 744 N N . LYS A 1 89 ? -19.109 -4.553 11.637 1.00 92.88 89 LYS A N 1
ATOM 745 C CA . LYS A 1 89 ? -20.268 -4.508 12.554 1.00 92.88 89 LYS A CA 1
ATOM 746 C C . LYS A 1 89 ? -20.151 -5.554 13.665 1.00 92.88 89 LYS A C 1
ATOM 748 O O . LYS A 1 89 ? -20.225 -5.218 14.845 1.00 92.88 89 LYS A O 1
ATOM 753 N N . VAL A 1 90 ? -19.835 -6.802 13.309 1.00 92.00 90 VAL A N 1
ATOM 754 C CA . VAL A 1 90 ? -19.649 -7.894 14.284 1.00 92.00 90 VAL A CA 1
ATOM 755 C C . VAL A 1 90 ? -18.494 -7.615 15.257 1.00 92.00 90 VAL A C 1
ATOM 757 O O . VAL A 1 90 ? -18.565 -7.966 16.438 1.00 92.00 90 VAL A O 1
ATOM 760 N N . ILE A 1 91 ? -17.399 -7.007 14.790 1.00 88.38 91 ILE A N 1
ATOM 761 C CA . ILE A 1 91 ? -16.260 -6.653 15.652 1.00 88.38 91 ILE A CA 1
ATOM 762 C C . ILE A 1 91 ? -16.652 -5.537 16.628 1.00 88.38 91 ILE A C 1
ATOM 764 O O . ILE A 1 91 ? -16.317 -5.630 17.813 1.00 88.38 91 ILE A O 1
ATOM 768 N N . GLN A 1 92 ? -17.375 -4.520 16.162 1.00 87.38 92 GLN A N 1
ATOM 769 C CA . GLN A 1 92 ? -17.831 -3.402 16.987 1.00 87.38 92 GLN A CA 1
ATOM 770 C C . GLN A 1 92 ? -18.834 -3.845 18.053 1.00 87.38 92 GLN A C 1
ATOM 772 O O . GLN A 1 92 ? -18.672 -3.488 19.219 1.00 87.38 92 GLN A O 1
ATOM 777 N N . GLU A 1 93 ? -19.797 -4.697 17.704 1.00 90.25 93 GLU A N 1
ATOM 778 C CA . GLU A 1 93 ? -20.752 -5.271 18.660 1.00 90.25 93 GLU A CA 1
ATOM 779 C C . GLU A 1 93 ? -20.0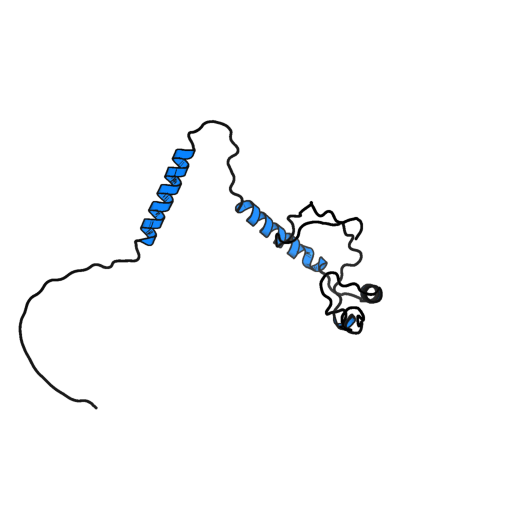37 -6.052 19.767 1.00 90.25 93 GLU A C 1
ATOM 781 O O . GLU A 1 93 ? -20.295 -5.847 20.953 1.00 90.25 93 GLU A O 1
ATOM 786 N N . ARG A 1 94 ? -19.055 -6.890 19.410 1.00 87.31 94 ARG A N 1
ATOM 787 C CA . ARG A 1 94 ? -18.249 -7.631 20.394 1.00 87.31 94 ARG A CA 1
ATOM 788 C C . ARG A 1 94 ? -17.423 -6.713 21.291 1.00 87.31 94 ARG A C 1
ATOM 790 O O . ARG A 1 94 ? -17.250 -7.031 22.468 1.00 87.31 94 ARG A O 1
ATOM 797 N N . LYS A 1 95 ? -16.888 -5.610 20.753 1.00 84.50 95 LYS A N 1
ATOM 798 C CA . LYS A 1 95 ? -16.190 -4.586 21.546 1.00 84.50 95 LYS A CA 1
ATOM 799 C C . LYS A 1 95 ? -17.167 -3.897 22.507 1.00 84.50 95 LYS A C 1
ATOM 801 O O . LYS A 1 95 ? -16.838 -3.759 23.682 1.00 84.50 95 LYS A O 1
ATOM 806 N N . ALA A 1 96 ? -18.372 -3.556 22.049 1.00 83.19 96 ALA A N 1
ATOM 807 C CA . ALA A 1 96 ? -19.410 -2.925 22.862 1.00 83.19 96 ALA A CA 1
ATOM 808 C C . ALA A 1 96 ? -19.910 -3.841 23.993 1.00 83.19 96 ALA A C 1
ATOM 810 O O . ALA A 1 96 ? -20.011 -3.399 25.133 1.00 83.19 96 ALA A O 1
ATOM 811 N N . SER A 1 97 ? -20.137 -5.133 23.729 1.00 81.19 97 SER A N 1
ATOM 812 C CA . SER A 1 97 ? -20.564 -6.095 24.760 1.00 81.19 97 SER A CA 1
ATOM 813 C C . SER A 1 97 ? -19.486 -6.416 25.803 1.00 81.19 97 SER A C 1
ATOM 815 O O . SER A 1 97 ? -19.799 -6.971 26.852 1.00 81.19 97 SER A O 1
ATOM 817 N N . ARG A 1 98 ? -18.212 -6.114 25.520 1.00 69.56 98 ARG A N 1
ATOM 818 C CA . ARG A 1 98 ? -17.083 -6.341 26.438 1.00 69.56 98 ARG A CA 1
ATOM 819 C C . ARG A 1 98 ? -16.731 -5.125 27.294 1.00 69.56 98 ARG A C 1
ATOM 821 O O . ARG A 1 98 ? -15.914 -5.270 28.200 1.00 69.56 98 ARG A O 1
ATOM 828 N N . GLN A 1 99 ? -17.321 -3.958 27.035 1.00 57.25 99 GLN A N 1
ATOM 829 C CA . GLN A 1 99 ? -17.180 -2.801 27.917 1.00 57.25 99 GLN A CA 1
ATOM 830 C C . GLN A 1 99 ? -18.021 -3.043 29.180 1.00 57.25 99 GLN A C 1
ATOM 832 O O . GLN A 1 99 ? -19.239 -3.196 29.070 1.00 57.25 99 GLN A O 1
ATOM 837 N N . PRO A 1 100 ? -17.424 -3.090 30.386 1.00 51.16 100 PRO A N 1
ATOM 838 C CA . PRO A 1 100 ? -18.205 -3.082 31.608 1.00 51.16 100 PRO A CA 1
ATOM 839 C C . PRO A 1 100 ? -18.904 -1.728 31.674 1.00 51.16 100 PRO A C 1
ATOM 841 O O . PRO A 1 100 ? -18.249 -0.690 31.758 1.00 51.16 100 PRO A O 1
ATOM 844 N N . SER A 1 101 ? -20.233 -1.723 31.638 1.00 47.31 101 SER A N 1
ATOM 845 C CA . SER A 1 101 ? -21.006 -0.551 32.024 1.00 47.31 101 SER A CA 1
ATOM 846 C C . SER A 1 101 ? -20.667 -0.223 33.481 1.00 47.31 101 SER A C 1
ATOM 848 O O . SER A 1 101 ? -21.189 -0.850 34.404 1.00 47.31 101 SER A O 1
ATOM 850 N N . LEU A 1 102 ? -19.765 0.732 33.703 1.00 51.09 102 LEU A N 1
ATOM 851 C CA . LEU A 1 102 ? -19.672 1.423 34.983 1.00 51.09 102 LEU A CA 1
ATOM 852 C C . LEU A 1 102 ? -20.995 2.179 35.158 1.00 51.09 102 LEU A C 1
ATOM 854 O O . LEU A 1 102 ? -21.335 2.987 34.288 1.00 51.09 102 LEU A O 1
ATOM 858 N N . PRO A 1 103 ? -21.778 1.924 36.221 1.00 48.81 103 PRO A N 1
ATOM 859 C CA . PRO A 1 103 ? -22.976 2.704 36.464 1.00 48.81 103 PRO A CA 1
ATOM 860 C C . PRO A 1 103 ? -22.556 4.143 36.774 1.00 48.81 103 PRO A C 1
ATOM 862 O O . PRO A 1 103 ? -21.977 4.432 37.820 1.00 48.81 103 PRO A O 1
ATOM 865 N N . SER A 1 104 ? -22.834 5.043 35.833 1.00 45.28 104 SER A N 1
ATOM 866 C CA . SER A 1 104 ? -22.843 6.479 36.079 1.00 45.28 104 SER A CA 1
ATOM 867 C C . SER A 1 104 ? -24.083 6.790 36.914 1.00 45.28 104 SER A C 1
ATOM 869 O O . SER A 1 104 ? -25.208 6.733 36.421 1.00 45.28 104 SER A O 1
ATOM 871 N N . GLY A 1 105 ? -23.874 7.047 38.202 1.00 35.59 105 GLY A N 1
ATOM 872 C CA . GLY A 1 105 ? -24.912 7.432 39.151 1.00 35.59 105 GLY A CA 1
ATOM 873 C C . GLY A 1 105 ? -24.270 7.964 40.425 1.00 35.59 105 GLY A C 1
ATOM 874 O O . GLY A 1 105 ? -23.646 7.217 41.171 1.00 35.59 105 GLY A O 1
ATOM 875 N N . ALA A 1 106 ? -24.377 9.274 40.630 1.00 41.94 106 ALA A N 1
ATOM 876 C CA . ALA A 1 106 ? -23.910 9.980 41.812 1.00 41.94 106 ALA A CA 1
ATOM 877 C C . ALA A 1 106 ? -24.648 9.524 43.089 1.00 41.94 106 ALA A C 1
ATOM 879 O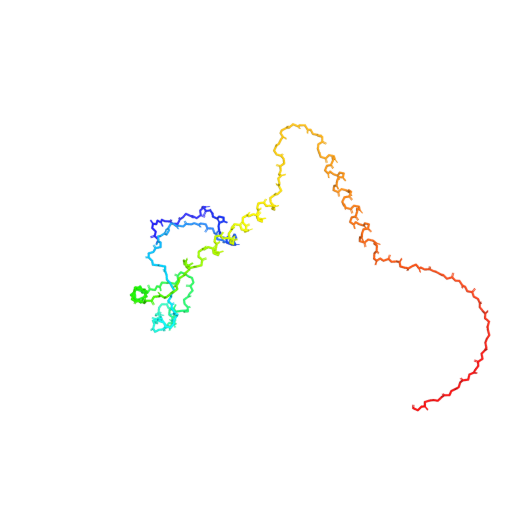 O . ALA A 1 106 ? -25.859 9.326 43.051 1.00 41.94 106 ALA A O 1
ATOM 880 N N . GLY A 1 107 ? -23.930 9.462 44.218 1.00 38.09 107 GLY A N 1
ATOM 881 C CA . GLY A 1 107 ? -24.517 9.451 45.567 1.00 38.09 107 GLY A CA 1
ATOM 882 C C . GLY A 1 107 ? -24.240 8.203 46.420 1.00 38.09 107 GLY A C 1
ATOM 883 O O . GLY A 1 107 ? -24.717 7.120 46.118 1.00 38.09 107 GLY A O 1
ATOM 884 N N . GLU A 1 108 ? -23.537 8.431 47.535 1.00 43.16 108 GLU A N 1
ATOM 885 C CA . GLU A 1 108 ? -23.504 7.658 48.798 1.00 43.16 108 GLU A CA 1
ATOM 886 C C . GLU A 1 108 ? -22.764 6.291 48.907 1.00 43.16 108 GLU A C 1
ATOM 888 O O . GLU A 1 108 ? -22.831 5.429 48.028 1.00 43.16 108 GLU A O 1
ATOM 893 N N . PRO A 1 109 ? -22.045 6.043 50.033 1.00 45.12 109 PRO A N 1
ATOM 894 C CA . PRO A 1 109 ? -21.099 4.934 50.194 1.00 45.12 109 PRO A CA 1
ATOM 895 C C . PRO A 1 109 ? -21.744 3.651 50.762 1.00 45.12 109 PRO A C 1
ATOM 897 O O . PRO A 1 109 ? -21.341 3.164 51.817 1.00 45.12 109 PRO A O 1
ATOM 900 N N . ALA A 1 110 ? -22.725 3.070 50.065 1.00 51.38 110 ALA A N 1
ATOM 901 C CA . ALA A 1 110 ? -23.350 1.794 50.468 1.00 51.38 110 ALA A CA 1
ATOM 902 C C . ALA A 1 110 ? -23.064 0.610 49.513 1.00 51.38 110 ALA A C 1
ATOM 904 O O . ALA A 1 110 ? -23.306 -0.546 49.860 1.00 51.38 110 ALA A O 1
ATOM 905 N N . SER A 1 111 ? -22.508 0.858 48.321 1.00 52.16 111 SER A N 1
ATOM 906 C CA . SER A 1 111 ? -22.369 -0.155 47.256 1.00 52.16 111 SER A CA 1
ATOM 907 C C . SER A 1 111 ? -21.120 -1.048 47.354 1.00 52.16 111 SER A C 1
ATOM 909 O O . SER A 1 111 ? -21.118 -2.160 46.821 1.00 52.16 111 SER A O 1
ATOM 911 N N . ALA A 1 112 ? -20.077 -0.621 48.076 1.00 53.81 112 A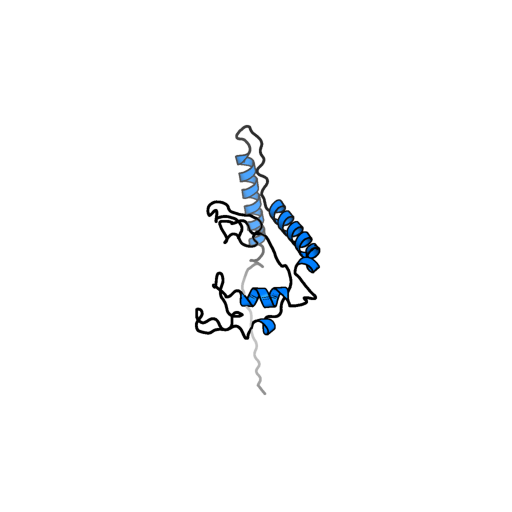LA A N 1
ATOM 912 C CA . ALA A 1 112 ? -18.821 -1.373 48.197 1.00 53.81 112 ALA A CA 1
ATOM 913 C C . ALA A 1 112 ? -18.982 -2.693 48.979 1.00 53.81 112 ALA A C 1
ATOM 915 O O . ALA A 1 112 ? -18.368 -3.706 48.635 1.00 53.81 112 ALA A O 1
ATOM 916 N N . ALA A 1 113 ? -19.849 -2.714 49.998 1.00 56.19 113 ALA A N 1
ATOM 917 C CA . ALA A 1 113 ? -20.099 -3.910 50.802 1.00 56.19 113 ALA A CA 1
ATOM 918 C C . ALA A 1 113 ? -20.780 -5.018 49.979 1.00 56.19 113 ALA A C 1
ATOM 920 O O . ALA A 1 113 ? -20.359 -6.174 50.039 1.00 56.19 113 ALA A O 1
ATOM 921 N N . LEU A 1 114 ? -21.759 -4.655 49.142 1.00 57.06 114 LEU A N 1
ATOM 922 C CA . LEU A 1 114 ? -22.511 -5.600 48.309 1.00 57.06 114 LEU A CA 1
ATOM 923 C C . LEU A 1 114 ? -21.664 -6.191 47.174 1.00 57.06 114 LEU A C 1
ATOM 925 O O . LEU A 1 114 ? -21.766 -7.385 46.895 1.00 57.06 114 LEU A O 1
ATOM 929 N N . GLN A 1 115 ? -20.776 -5.397 46.561 1.00 56.94 115 GLN A N 1
ATOM 9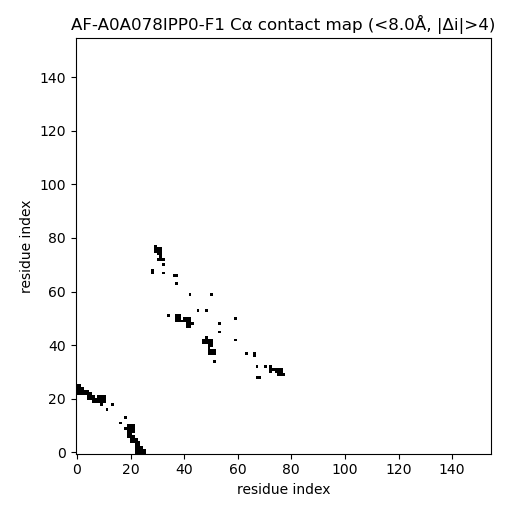30 C CA . GLN A 1 115 ? -19.811 -5.917 45.584 1.00 56.94 115 GLN A CA 1
ATOM 931 C C . GLN A 1 115 ? -18.806 -6.873 46.232 1.00 56.94 115 GLN A C 1
ATOM 933 O O . GLN A 1 115 ? -18.496 -7.915 45.655 1.00 56.94 115 GLN A O 1
ATOM 938 N N . SER A 1 116 ? -18.334 -6.563 47.445 1.00 65.31 116 SER A N 1
ATOM 939 C CA . SER A 1 116 ? -17.422 -7.450 48.172 1.00 65.31 116 SER A CA 1
ATOM 940 C C . SER A 1 116 ? -18.081 -8.790 48.516 1.00 65.31 116 SER A C 1
ATOM 942 O O . SER A 1 116 ? -17.478 -9.835 48.289 1.00 65.31 116 SER A O 1
ATOM 944 N N . GLU A 1 117 ? -19.339 -8.773 48.971 1.00 71.81 117 GLU A N 1
ATOM 945 C CA . GLU A 1 117 ? -20.145 -9.965 49.259 1.00 71.81 117 GLU A CA 1
ATOM 946 C C . GLU A 1 117 ? -20.354 -10.809 47.997 1.00 71.81 117 GLU A C 1
ATOM 948 O O . GLU A 1 117 ? -20.121 -12.018 48.009 1.00 71.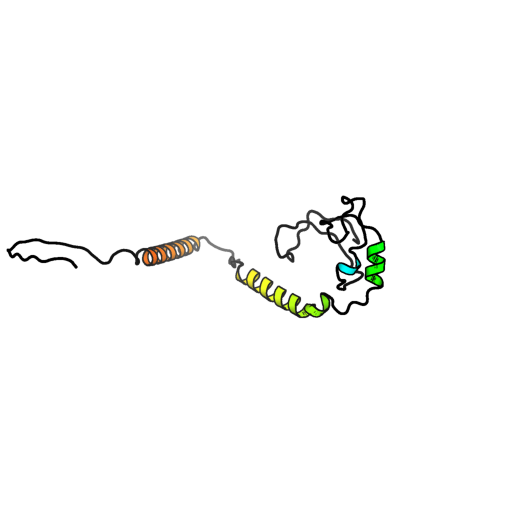81 117 GLU A O 1
ATOM 953 N N . PHE A 1 118 ? -20.691 -10.175 46.871 1.00 72.38 118 PHE A N 1
ATOM 954 C CA . PHE A 1 118 ? -20.873 -10.865 45.596 1.00 72.38 118 PHE A CA 1
ATOM 955 C C . PHE A 1 118 ? -19.583 -11.544 45.105 1.00 72.38 118 PHE A C 1
ATOM 957 O O . PHE A 1 118 ? -19.600 -12.725 44.750 1.00 72.38 118 PHE A O 1
ATOM 964 N N . ILE A 1 119 ? -18.440 -10.848 45.159 1.00 75.56 119 ILE A N 1
ATOM 965 C CA . ILE A 1 119 ? -17.129 -11.401 44.773 1.00 75.56 119 ILE A CA 1
ATOM 966 C C . ILE A 1 119 ? -16.715 -12.545 45.714 1.00 75.56 119 ILE A C 1
ATOM 968 O O . ILE A 1 119 ? -16.163 -13.560 45.273 1.00 75.56 119 ILE A O 1
ATOM 972 N N . LYS A 1 120 ? -17.023 -12.431 47.011 1.00 72.25 120 LYS A N 1
ATOM 973 C CA . LYS A 1 120 ? -16.743 -13.467 48.017 1.00 72.25 120 LYS A CA 1
ATOM 974 C C . LYS A 1 120 ? -17.605 -14.711 47.797 1.00 72.25 120 LYS A C 1
ATOM 976 O O . LYS A 1 120 ? -17.104 -15.827 47.934 1.00 72.25 120 LYS A O 1
ATOM 981 N N . ASN A 1 121 ? -18.862 -14.531 47.399 1.00 74.81 121 ASN A N 1
ATOM 982 C CA . ASN A 1 121 ? -19.790 -15.619 47.093 1.00 74.81 121 ASN A CA 1
ATOM 983 C C . ASN A 1 121 ? -19.406 -16.341 45.793 1.00 74.81 121 ASN A C 1
ATOM 985 O O . ASN A 1 121 ? -19.377 -17.572 45.769 1.00 74.81 121 ASN A O 1
ATOM 989 N N . MET A 1 122 ? -18.985 -15.601 44.762 1.00 73.94 122 MET A N 1
ATOM 990 C CA . MET A 1 122 ? -18.415 -16.163 43.528 1.00 73.94 122 MET A CA 1
ATOM 991 C C . MET A 1 122 ? -17.151 -16.989 43.806 1.00 73.94 122 MET A C 1
ATOM 993 O O . MET A 1 122 ? -17.032 -18.122 43.344 1.00 73.94 122 MET A O 1
ATOM 997 N N . SER A 1 123 ? -16.236 -16.462 44.626 1.00 74.94 123 SER A N 1
ATOM 998 C CA . SER A 1 123 ? -14.986 -17.150 44.988 1.00 74.94 123 SER A CA 1
ATOM 999 C C . SER A 1 123 ? -15.234 -18.425 45.805 1.00 74.94 123 SER A C 1
ATOM 1001 O O . SER A 1 123 ? -14.554 -19.431 45.605 1.00 74.94 123 SER A O 1
ATOM 1003 N N . LYS A 1 124 ? -16.231 -18.418 46.703 1.00 75.38 124 LYS A N 1
ATOM 1004 C CA . LYS A 1 124 ? -16.647 -19.610 47.463 1.00 75.38 124 LYS A CA 1
ATOM 1005 C C . LYS A 1 124 ? -17.279 -20.673 46.567 1.00 75.38 124 LYS A C 1
ATOM 1007 O O . LYS A 1 124 ? -16.921 -21.840 46.698 1.00 75.38 124 LYS A O 1
ATOM 1012 N N . SER A 1 125 ? -18.167 -20.270 45.655 1.00 80.62 125 SER A N 1
ATOM 1013 C CA . SER A 1 125 ? -18.799 -21.172 44.683 1.00 80.62 125 SER A CA 1
ATOM 1014 C C . SER A 1 125 ? -17.749 -21.841 43.792 1.00 80.62 125 SER A C 1
ATOM 1016 O O . SER A 1 125 ? -17.711 -23.064 43.677 1.00 80.62 125 SER A O 1
ATOM 1018 N N . PHE A 1 126 ? -16.802 -21.057 43.267 1.00 72.06 126 PHE A N 1
ATOM 1019 C CA . PHE A 1 126 ? -15.703 -21.581 42.460 1.00 72.06 126 PHE A CA 1
ATOM 1020 C C . PHE A 1 126 ? -14.820 -22.564 43.242 1.00 72.06 126 PHE A C 1
ATOM 1022 O O . PHE A 1 126 ? -14.538 -23.660 42.765 1.00 72.06 126 PHE A O 1
ATOM 1029 N N . ALA A 1 127 ? -14.443 -22.231 44.480 1.00 72.50 127 ALA A N 1
ATOM 1030 C CA . ALA A 1 127 ? -13.653 -23.127 45.323 1.00 72.50 127 ALA A CA 1
ATOM 1031 C C . ALA A 1 127 ? -14.396 -24.423 45.698 1.00 72.50 127 ALA A C 1
ATOM 1033 O O . ALA A 1 127 ? -13.753 -25.422 46.009 1.00 72.50 127 ALA A O 1
ATOM 1034 N N . GLN A 1 128 ? -15.731 -24.422 45.694 1.00 67.50 128 GLN A N 1
ATOM 1035 C CA . GLN A 1 128 ? -16.542 -25.614 45.937 1.00 67.50 128 GLN A CA 1
ATOM 1036 C C . GLN A 1 128 ? -16.624 -26.513 44.699 1.00 67.50 128 GLN A C 1
ATOM 1038 O O . GLN A 1 128 ? -16.554 -27.730 44.837 1.00 67.50 128 GLN A O 1
ATOM 1043 N N . VAL A 1 129 ? -16.686 -25.924 43.502 1.00 68.19 129 VAL A N 1
ATOM 1044 C CA . VAL A 1 129 ? -16.631 -26.661 42.229 1.00 68.19 129 VAL A CA 1
ATOM 1045 C C . VAL A 1 129 ? -15.246 -27.278 42.008 1.00 68.19 129 VAL A C 1
ATOM 1047 O O . VAL A 1 129 ? -15.154 -28.441 41.638 1.00 68.19 129 VAL A O 1
ATOM 1050 N N . VAL A 1 130 ? -14.165 -26.549 42.310 1.00 62.38 130 VAL A N 1
ATOM 1051 C CA . VAL A 1 130 ? -12.785 -27.055 42.163 1.00 62.38 130 VAL A CA 1
ATOM 1052 C C . VAL A 1 130 ? -12.453 -28.160 43.177 1.00 62.38 130 VAL A C 1
ATOM 1054 O O . VAL A 1 130 ? -11.637 -29.028 42.893 1.00 62.38 130 VAL A O 1
ATOM 1057 N N . ARG A 1 131 ? -13.101 -28.177 44.350 1.00 61.06 131 ARG A N 1
ATOM 1058 C CA . ARG A 1 131 ? -12.900 -29.215 45.380 1.00 61.06 131 ARG A CA 1
ATOM 1059 C C . ARG A 1 131 ? -13.675 -30.515 45.133 1.00 61.06 131 ARG A C 1
ATOM 1061 O O . ARG A 1 131 ? -13.491 -31.455 45.897 1.00 61.06 131 ARG A O 1
ATOM 1068 N N . LEU A 1 132 ? -14.530 -30.585 44.110 1.00 50.28 132 LEU A N 1
ATOM 1069 C CA . LEU A 1 132 ? -15.339 -31.776 43.816 1.00 50.28 132 LEU A CA 1
ATOM 1070 C C . LEU A 1 132 ? -14.648 -32.821 42.919 1.00 50.28 132 LEU A C 1
ATOM 1072 O O . LEU A 1 132 ? -15.279 -33.815 42.581 1.00 50.28 132 LEU A O 1
ATOM 1076 N N . GLU A 1 133 ? -13.358 -32.664 42.608 1.00 49.81 133 GLU A N 1
ATOM 1077 C CA . GLU A 1 133 ? -12.572 -33.635 41.820 1.00 49.81 133 GLU A CA 1
ATOM 1078 C C . GLU A 1 133 ? -11.420 -34.297 42.604 1.00 49.81 133 GLU A C 1
ATOM 1080 O O . GLU A 1 133 ? -10.479 -34.804 42.011 1.00 49.81 133 GLU A O 1
ATOM 1085 N N . GLU A 1 134 ? -11.480 -34.359 43.941 1.00 50.25 134 GLU A N 1
ATOM 1086 C CA . GLU A 1 134 ? -10.595 -35.247 44.715 1.00 50.25 134 GLU A CA 1
ATOM 1087 C C . GLU A 1 134 ? -11.325 -35.863 45.920 1.00 50.25 134 GLU A C 1
ATOM 1089 O O . GLU A 1 134 ? -11.515 -35.227 46.957 1.00 50.25 134 GLU A O 1
ATOM 1094 N N . GLY A 1 135 ? -11.708 -37.141 45.793 1.00 41.12 135 GLY A N 1
ATOM 1095 C CA . GLY A 1 135 ? -11.959 -38.008 46.949 1.00 41.12 135 GLY A CA 1
ATOM 1096 C C . GLY A 1 135 ? -13.151 -38.961 46.844 1.00 41.12 135 GLY A C 1
ATOM 1097 O O . GLY A 1 135 ? -14.159 -38.763 47.521 1.00 41.12 135 GLY A O 1
ATOM 1098 N N . SER A 1 136 ? -12.999 -40.078 46.122 1.00 37.66 136 SER A N 1
ATOM 1099 C CA . SER A 1 136 ? -13.630 -41.326 46.585 1.00 37.66 136 SER A CA 1
ATOM 1100 C C . SER A 1 136 ? -12.822 -41.881 47.767 1.00 37.66 136 SER A C 1
ATOM 1102 O O . SER A 1 136 ? -11.596 -41.927 47.732 1.00 37.66 136 SER A O 1
ATOM 1104 N N . LYS A 1 137 ? -13.546 -42.198 48.844 1.00 36.34 137 LYS A N 1
ATOM 1105 C CA . LYS A 1 137 ? -13.110 -42.361 50.242 1.00 36.34 137 LYS A CA 1
ATOM 1106 C C . LYS A 1 137 ? -12.301 -43.633 50.567 1.00 36.34 137 LYS A C 1
ATOM 1108 O O . LYS A 1 137 ? -12.472 -44.676 49.950 1.00 36.34 137 LYS A O 1
ATOM 1113 N N . ALA A 1 138 ? -11.524 -43.497 51.651 1.00 34.56 138 ALA A N 1
ATOM 1114 C CA . ALA A 1 138 ? -10.881 -44.503 52.519 1.00 34.56 138 ALA A CA 1
ATOM 1115 C C . ALA A 1 138 ? -11.890 -45.495 53.181 1.00 34.56 138 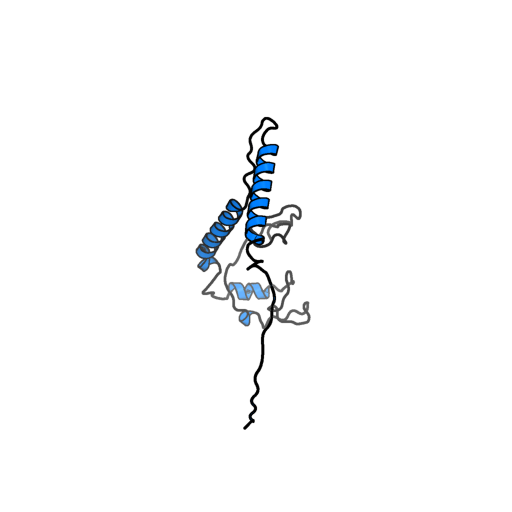ALA A C 1
ATOM 1117 O O . ALA A 1 138 ? -13.089 -45.250 53.091 1.00 34.56 138 ALA A O 1
ATOM 1118 N N . SER A 1 139 ? -11.557 -46.583 53.908 1.00 37.00 139 SER A N 1
ATOM 1119 C CA . SER A 1 139 ? -10.508 -46.843 54.930 1.00 37.00 139 SER A CA 1
ATOM 1120 C C . SER A 1 139 ? -10.584 -48.333 55.448 1.00 37.00 139 SER A C 1
ATOM 1122 O O . SER A 1 139 ? -11.405 -49.074 54.910 1.00 37.00 139 SER A O 1
ATOM 1124 N N . PRO A 1 140 ? -9.771 -48.792 56.445 1.00 57.06 140 PRO A N 1
ATOM 1125 C CA . PRO A 1 140 ? -9.359 -50.192 56.717 1.00 57.06 140 PRO A CA 1
ATOM 1126 C C . PRO A 1 140 ? -10.146 -50.930 57.833 1.00 57.06 140 PRO A C 1
ATOM 1128 O O . PRO A 1 140 ? -10.862 -50.277 58.580 1.00 57.06 140 PRO A O 1
ATOM 1131 N N . ASP A 1 141 ? -9.966 -52.258 57.983 1.00 30.58 141 ASP A N 1
ATOM 1132 C CA . ASP A 1 141 ? -9.427 -52.919 59.203 1.00 30.58 141 ASP A CA 1
ATOM 1133 C C . ASP A 1 141 ? -9.213 -54.449 59.018 1.00 30.58 141 ASP A C 1
ATOM 1135 O O . ASP A 1 141 ? -9.746 -55.061 58.092 1.00 30.58 141 ASP A O 1
ATOM 1139 N N . ALA A 1 142 ? -8.381 -55.045 59.877 1.00 34.59 142 ALA A N 1
ATOM 1140 C CA . ALA A 1 142 ? -7.742 -56.365 59.766 1.00 34.59 142 ALA A CA 1
ATOM 1141 C C . ALA A 1 142 ? -8.536 -57.586 60.305 1.00 34.59 142 ALA A C 1
ATOM 1143 O O . ALA A 1 142 ? -9.340 -57.447 61.223 1.00 34.59 142 ALA A O 1
ATOM 1144 N N . THR A 1 143 ? -8.194 -58.810 59.837 1.00 32.16 143 THR A N 1
ATOM 1145 C CA . THR A 1 143 ? -7.701 -59.983 60.636 1.00 32.16 143 THR A CA 1
ATOM 1146 C C . THR A 1 143 ? -7.963 -61.359 59.961 1.00 32.16 143 THR A C 1
ATOM 1148 O O . THR A 1 143 ? -9.103 -61.753 59.762 1.00 32.16 143 THR A O 1
ATOM 1151 N N . THR A 1 144 ? -6.858 -62.078 59.679 1.00 28.78 144 THR A N 1
ATOM 1152 C CA . THR A 1 144 ? -6.559 -63.542 59.728 1.00 28.78 144 THR A CA 1
ATOM 1153 C C . THR A 1 144 ? -7.539 -64.604 59.180 1.00 28.78 144 THR A C 1
ATOM 1155 O O . THR A 1 144 ? -8.663 -64.701 59.659 1.00 28.78 144 THR A O 1
ATOM 1158 N N . THR A 1 145 ? -7.041 -65.536 58.328 1.00 28.98 145 THR A N 1
ATOM 1159 C CA . THR A 1 145 ? -7.013 -67.024 58.545 1.00 28.98 145 THR A CA 1
ATOM 1160 C C . THR A 1 145 ? -6.778 -67.855 57.246 1.00 28.98 145 THR A C 1
ATOM 1162 O O . THR A 1 145 ? -7.622 -67.905 56.364 1.00 28.98 145 THR A O 1
ATOM 1165 N N . THR A 1 146 ? -5.610 -68.528 57.202 1.00 29.72 146 THR A N 1
ATOM 1166 C CA . THR A 1 146 ? -5.216 -69.846 56.606 1.00 29.72 146 THR A CA 1
ATOM 1167 C C . THR A 1 146 ? -5.339 -70.252 55.113 1.00 29.72 146 THR A C 1
ATOM 1169 O O . THR A 1 146 ? -6.427 -70.383 54.574 1.00 29.72 146 THR A O 1
ATOM 1172 N N . ILE A 1 147 ? -4.166 -70.682 54.590 1.00 32.06 147 ILE A N 1
ATOM 1173 C CA . ILE A 1 147 ? -3.787 -71.952 53.895 1.00 32.06 147 ILE A CA 1
ATOM 1174 C C . ILE A 1 147 ? -4.480 -72.341 52.563 1.00 32.06 147 ILE A C 1
ATOM 1176 O O . ILE A 1 147 ? -5.634 -72.740 52.571 1.00 32.06 147 ILE A O 1
ATOM 1180 N N . ALA A 1 148 ? -3.712 -72.421 51.457 1.00 33.09 148 ALA A N 1
ATOM 1181 C CA . ALA A 1 148 ? -3.329 -73.679 50.765 1.00 33.09 148 ALA A CA 1
ATOM 1182 C C . ALA A 1 148 ? -2.742 -73.466 49.345 1.00 33.09 148 ALA A C 1
ATOM 1184 O O . ALA A 1 148 ? -3.179 -72.629 48.567 1.00 33.09 148 ALA A O 1
ATOM 1185 N N . VAL A 1 149 ? -1.745 -74.303 49.061 1.00 32.91 149 VAL A N 1
ATOM 1186 C CA . VAL A 1 149 ? -0.875 -74.541 47.891 1.00 32.91 149 VAL A CA 1
ATOM 1187 C C . VAL A 1 149 ? -1.592 -74.964 46.587 1.00 32.91 149 VAL A C 1
ATOM 1189 O O . VAL A 1 149 ? -2.520 -75.754 46.668 1.00 32.91 149 VAL A O 1
ATOM 1192 N N . SER A 1 150 ? -1.074 -74.559 45.407 1.00 36.12 150 SER A N 1
ATOM 1193 C CA . SER A 1 150 ? -0.637 -75.430 44.266 1.00 36.12 150 SER A CA 1
ATOM 1194 C C . SER A 1 150 ? -0.314 -74.576 43.016 1.00 36.12 150 SER A C 1
ATOM 1196 O O . SER A 1 150 ? -1.186 -73.884 42.507 1.00 36.12 150 SER A O 1
ATOM 1198 N N . SER A 1 151 ? 0.956 -74.393 42.637 1.00 34.16 151 SER A N 1
ATOM 1199 C CA . SER A 1 151 ? 1.694 -75.121 41.578 1.00 34.16 151 SER A CA 1
ATOM 1200 C C . SER A 1 151 ? 1.141 -75.001 40.147 1.00 34.16 151 SER A C 1
ATOM 1202 O O . SER A 1 151 ? 0.029 -75.446 39.892 1.00 34.16 151 SER A O 1
ATOM 1204 N N . GLY A 1 152 ? 1.998 -74.605 39.193 1.00 32.00 152 GLY A N 1
ATOM 1205 C CA . GLY A 1 152 ? 1.956 -75.205 37.851 1.00 32.00 152 GLY A CA 1
ATOM 1206 C C . GLY A 1 152 ? 2.090 -74.281 36.642 1.00 32.00 152 GLY A C 1
ATOM 1207 O O . GLY A 1 152 ? 1.090 -73.890 36.069 1.00 32.00 152 GLY A O 1
ATOM 1208 N N . HIS A 1 153 ? 3.344 -74.069 36.239 1.00 34.22 153 HIS A N 1
ATOM 1209 C CA . HIS A 1 153 ? 3.879 -74.137 34.871 1.00 34.22 153 HIS A CA 1
ATOM 1210 C C . HIS A 1 153 ? 3.309 -73.296 33.715 1.00 34.22 153 HIS A C 1
ATOM 1212 O O . HIS A 1 153 ? 2.168 -73.411 33.283 1.00 34.22 153 HIS A O 1
ATOM 1218 N N . SER A 1 154 ? 4.269 -72.573 33.139 1.00 40.03 154 SER A N 1
ATOM 1219 C CA . SER A 1 154 ? 4.378 -72.076 31.775 1.00 40.03 154 SER A CA 1
ATOM 1220 C C . SER A 1 154 ? 4.038 -73.108 30.695 1.00 40.03 154 SER A C 1
ATOM 1222 O O . SER A 1 154 ? 4.377 -74.285 30.822 1.00 40.03 154 SER A O 1
ATOM 1224 N N . ASN A 1 155 ? 3.512 -72.605 29.581 1.00 43.41 155 ASN A N 1
ATOM 1225 C CA . ASN A 1 155 ? 4.158 -72.695 28.269 1.00 43.41 155 ASN A CA 1
ATOM 1226 C C . ASN A 1 155 ? 3.807 -71.446 27.461 1.00 43.41 155 ASN A C 1
ATOM 1228 O O . ASN A 1 155 ? 2.634 -71.022 27.540 1.00 43.41 155 ASN A O 1
#

Foldseek 3Di:
DPFDKDQQDDDDQDPDRPDGIDDDDDDDAFADDDCVLQQVDFDPVPVRGTPSPDDPPDDDDCVVVVSRVPDDGPDGPVVCVVVVVVVSVVVVVVVVVPDPPPDPDDDDDDVVVVVVVVVVVVVVVVVVVVVPPDDDDDDDDDDDDDDDDDDDDDD

Secondary structure (DSSP, 8-state):
--S--BSS---TTSSSTT---B------------GGGTTT-EETTTTTEEGGGPPTT----THHHHHHHH---S--TTTTHHHHHHHHHHHHHHHHHHS---------TTHHHHHHHHHHHHHHHHHHHHGGGS-PPP-----------------

Radius of gyration: 34.84 Å; Cα contacts (8 Å, |Δi|>4): 80; chains: 1; bounding box: 45×92×79 Å

Mean predicted aligned error: 16.87 Å

pLDDT: mean 77.83, std 23.29, range [28.78, 98.0]

Solvent-accessible surface area (backbone atoms only — not comparable to full-atom values): 10589 Å² total; per-residue (Å²): 114,77,54,70,78,39,71,82,50,67,65,86,86,55,97,56,94,82,63,71,30,50,55,53,71,73,90,86,78,85,63,51,74,66,62,80,81,42,52,84,45,63,31,76,95,51,89,58,35,36,56,80,72,60,61,88,90,61,88,79,69,73,65,59,58,55,53,63,68,70,55,85,56,92,52,37,78,72,81,48,42,67,60,54,54,55,52,49,52,57,52,51,52,56,54,58,74,67,54,78,81,74,82,87,72,88,82,79,99,68,63,68,64,57,53,52,51,50,54,51,51,52,53,50,53,50,56,54,61,69,56,72,80,71,79,89,78,90,87,90,89,90,85,90,88,84,91,86,90,83,89,84,82,89,133

Sequence (155 aa):
MIGPVDFVKSVEYWKQDKWSGQFPVKWHIIKDVPNSQFRHIILENNDNKPVTNSRDTQEVSIEMLKIFKNYGAETSILDDFVFYEEREKVIQERKASRQPSLPSGAGEPASAALQSEFIKNMSKSFAQVVRLEEGSKASPDATTTTIAVSSGHSN

Organism: Brassica napus (NCBI:txid3708)